Protein AF-A0A535UUY2-F1 (afdb_monomer_lite)

Foldseek 3Di:
DDPPDDPPPPLDQPLVVLLVVLVVLLVQLVCCVVVVPDPPVLVVSLVVLLVSCCVRANPDPLSVQLVVLCVDDPPRSSVSNSVSSVVLSVCSVVVVRDRPRPPPDDD

pLDDT: mean 76.43, std 15.87, range [36.0, 91.12]

Radius of gyration: 16.01 Å; chains: 1; bounding box: 28×30×54 Å

Structure (mmCIF, N/CA/C/O backbone):
data_AF-A0A535UUY2-F1
#
_entry.id   AF-A0A535UUY2-F1
#
loop_
_atom_site.group_PDB
_atom_site.id
_atom_site.type_symbol
_atom_site.label_atom_id
_atom_site.label_alt_id
_atom_site.label_comp_id
_atom_site.label_asym_id
_atom_site.label_entity_id
_atom_site.label_seq_id
_atom_site.pdbx_PDB_ins_code
_atom_site.Cartn_x
_atom_site.Cartn_y
_atom_site.Cartn_z
_atom_site.occupancy
_atom_site.B_iso_or_equiv
_atom_site.auth_seq_id
_atom_site.auth_comp_id
_atom_site.auth_asym_id
_atom_site.auth_atom_id
_atom_site.pdbx_PDB_model_num
ATOM 1 N N . MET A 1 1 ? 7.376 11.596 -42.469 1.00 38.91 1 MET A N 1
ATOM 2 C CA . MET A 1 1 ? 7.113 12.520 -41.347 1.00 38.91 1 MET A CA 1
ATOM 3 C C . MET A 1 1 ? 7.079 11.702 -40.072 1.00 38.91 1 MET A C 1
ATOM 5 O O . MET A 1 1 ? 6.140 10.946 -39.858 1.00 38.91 1 MET A O 1
ATOM 9 N N . SER A 1 2 ? 8.166 11.779 -39.309 1.00 45.34 2 SER A N 1
ATOM 10 C CA . SER A 1 2 ? 8.379 11.057 -38.059 1.00 45.34 2 SER A CA 1
ATOM 11 C C . SER A 1 2 ? 7.435 11.573 -36.976 1.00 45.34 2 SER A C 1
ATOM 13 O O . SER A 1 2 ? 7.444 12.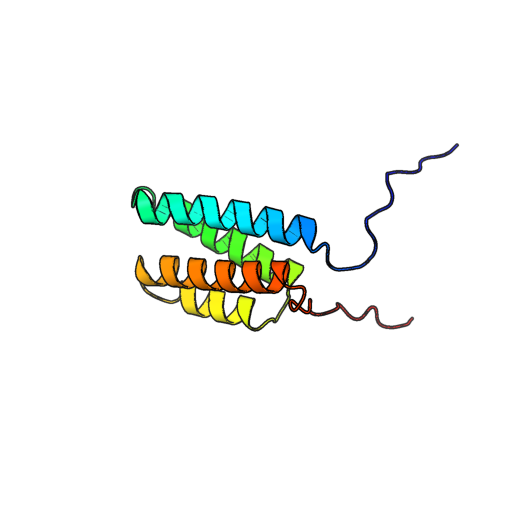759 -36.655 1.00 45.34 2 SER A O 1
ATOM 15 N N . ARG A 1 3 ? 6.631 10.679 -36.401 1.00 42.34 3 ARG A N 1
ATOM 16 C CA . ARG A 1 3 ? 5.975 10.895 -35.108 1.00 42.34 3 ARG A CA 1
ATOM 17 C C . ARG A 1 3 ? 6.392 9.760 -34.182 1.00 42.34 3 ARG A C 1
ATOM 19 O O . ARG A 1 3 ? 5.592 8.915 -33.800 1.00 42.34 3 ARG A O 1
ATOM 26 N N . GLU A 1 4 ? 7.685 9.732 -33.881 1.00 47.69 4 GLU A N 1
ATOM 27 C CA . GLU A 1 4 ? 8.229 9.005 -32.739 1.00 47.69 4 GLU A CA 1
ATOM 28 C C . GLU A 1 4 ? 7.746 9.733 -31.479 1.00 47.69 4 GLU A C 1
ATOM 30 O O . GLU A 1 4 ? 8.307 10.738 -31.053 1.00 47.69 4 GLU A O 1
ATOM 35 N N . GLY A 1 5 ? 6.624 9.275 -30.917 1.00 49.31 5 GLY A N 1
ATOM 36 C CA . GLY A 1 5 ? 6.389 9.472 -29.489 1.00 49.31 5 GLY A CA 1
ATOM 37 C C . GLY A 1 5 ? 7.477 8.721 -28.711 1.00 49.31 5 GLY A C 1
ATOM 38 O O . GLY A 1 5 ? 7.983 7.723 -29.233 1.00 49.31 5 GLY A O 1
ATOM 39 N N . PRO A 1 6 ? 7.856 9.174 -27.500 1.00 51.16 6 PRO A N 1
ATOM 40 C CA . PRO A 1 6 ? 8.916 8.535 -26.722 1.00 51.16 6 PRO A CA 1
ATOM 41 C C . PRO A 1 6 ? 8.637 7.031 -26.613 1.00 51.16 6 PRO A C 1
ATOM 43 O O . PRO A 1 6 ? 7.461 6.651 -26.525 1.00 51.16 6 PRO A O 1
ATOM 46 N N . PRO A 1 7 ? 9.674 6.174 -26.666 1.00 49.56 7 PRO A N 1
ATOM 47 C CA . PRO A 1 7 ? 9.485 4.734 -26.677 1.00 49.56 7 PRO A CA 1
ATOM 48 C C . PRO A 1 7 ? 8.622 4.383 -25.471 1.00 49.56 7 PRO A C 1
ATOM 50 O O . PRO A 1 7 ? 9.009 4.643 -24.332 1.00 49.56 7 PRO A O 1
ATOM 53 N N . ARG A 1 8 ? 7.414 3.854 -25.723 1.00 52.12 8 ARG A N 1
ATOM 54 C CA . ARG A 1 8 ? 6.621 3.200 -24.680 1.00 52.12 8 ARG A CA 1
ATOM 55 C C . ARG A 1 8 ? 7.597 2.265 -23.981 1.00 52.12 8 ARG A C 1
ATOM 57 O O . ARG A 1 8 ? 8.151 1.391 -24.652 1.00 52.12 8 ARG A O 1
ATOM 64 N N . ALA A 1 9 ? 7.853 2.530 -22.697 1.00 47.03 9 ALA A N 1
ATOM 65 C CA . ALA A 1 9 ? 8.741 1.731 -21.868 1.00 47.03 9 ALA A CA 1
ATOM 66 C C . ALA A 1 9 ? 8.474 0.243 -22.157 1.00 47.03 9 ALA A C 1
ATOM 68 O O . ALA A 1 9 ? 7.315 -0.117 -22.413 1.00 47.03 9 ALA A O 1
ATOM 69 N N . PRO A 1 10 ? 9.525 -0.594 -22.233 1.00 47.44 10 PRO A N 1
ATOM 70 C CA . PRO A 1 10 ? 9.394 -1.985 -22.653 1.00 47.44 10 PRO A CA 1
ATOM 71 C C . PRO A 1 10 ? 8.235 -2.658 -21.909 1.00 47.44 10 PRO A C 1
ATOM 73 O O . PRO A 1 10 ? 7.971 -2.312 -20.764 1.00 47.44 10 PRO A O 1
ATOM 76 N N . LYS A 1 11 ? 7.542 -3.599 -22.573 1.00 50.34 11 LYS A N 1
ATOM 77 C CA . LYS A 1 11 ? 6.476 -4.474 -22.031 1.00 50.34 11 LYS A CA 1
ATOM 78 C C . LYS A 1 11 ? 6.988 -5.314 -20.840 1.00 50.34 11 LYS A C 1
ATOM 80 O O . LYS A 1 11 ? 7.073 -6.536 -20.916 1.00 50.34 11 LYS A O 1
ATOM 85 N N . GLY A 1 12 ? 7.380 -4.657 -19.766 1.00 58.50 12 GLY A N 1
ATOM 86 C CA . GLY A 1 12 ? 8.045 -5.178 -18.591 1.00 58.50 12 GLY A CA 1
ATOM 87 C C . GLY A 1 12 ? 7.662 -4.308 -17.403 1.00 58.50 12 GLY A C 1
ATOM 88 O O . GLY A 1 12 ? 7.265 -3.156 -17.554 1.00 58.50 12 GLY A O 1
ATOM 89 N N . PHE A 1 13 ? 7.711 -4.900 -16.222 1.00 68.81 13 PHE A N 1
ATOM 90 C CA . PHE A 1 13 ? 7.381 -4.228 -14.976 1.00 68.81 13 PHE A CA 1
ATOM 91 C C . PHE A 1 13 ? 8.346 -3.071 -14.719 1.00 68.81 13 PHE A C 1
ATOM 93 O O . PHE A 1 13 ? 9.551 -3.289 -14.556 1.00 68.81 13 PHE A O 1
ATOM 100 N N . ASP A 1 14 ? 7.813 -1.848 -14.697 1.00 77.25 14 ASP A N 1
ATOM 101 C CA . ASP A 1 14 ? 8.588 -0.644 -14.418 1.00 77.25 14 ASP A CA 1
ATOM 102 C C . ASP A 1 14 ? 8.834 -0.530 -12.915 1.00 77.25 14 ASP A C 1
ATOM 104 O O . ASP A 1 14 ? 8.172 0.194 -12.175 1.00 77.25 14 ASP A O 1
ATOM 108 N N . ARG A 1 15 ? 9.815 -1.301 -12.457 1.00 78.75 15 ARG A N 1
ATOM 109 C CA . ARG A 1 15 ? 10.199 -1.404 -11.052 1.00 78.75 15 ARG A CA 1
ATOM 110 C C . ARG A 1 15 ? 10.462 -0.036 -10.415 1.00 78.75 15 ARG A C 1
ATOM 112 O O . ARG A 1 15 ? 10.071 0.181 -9.275 1.00 78.75 15 ARG A O 1
ATOM 119 N N . HIS A 1 16 ? 11.097 0.887 -11.137 1.00 80.81 16 HIS A N 1
ATOM 120 C CA . HIS A 1 16 ? 11.410 2.222 -10.623 1.00 80.81 16 HIS A CA 1
ATOM 121 C C . HIS A 1 16 ? 10.155 3.084 -10.434 1.00 80.81 16 HIS A C 1
ATOM 123 O O . HIS A 1 16 ? 9.991 3.685 -9.372 1.00 80.81 16 HIS A O 1
ATOM 129 N N . GLY A 1 17 ? 9.242 3.113 -11.408 1.00 84.50 17 GLY A N 1
ATOM 130 C CA . GLY A 1 17 ? 7.964 3.810 -11.277 1.00 84.50 17 GLY A CA 1
ATOM 131 C C . GLY A 1 17 ? 7.050 3.164 -10.242 1.00 84.50 17 GLY A C 1
ATOM 132 O O . GLY A 1 17 ? 6.372 3.877 -9.503 1.00 84.50 17 GLY A O 1
ATOM 133 N N . PHE A 1 18 ? 7.076 1.836 -10.117 1.00 83.75 18 PHE A N 1
ATOM 134 C CA . PHE A 1 18 ? 6.348 1.127 -9.070 1.00 83.75 18 PHE A CA 1
ATOM 135 C C . PHE A 1 18 ? 6.845 1.502 -7.670 1.00 83.75 18 PHE A C 1
ATOM 137 O O . PHE A 1 18 ? 6.044 1.876 -6.816 1.00 83.75 18 PHE A O 1
ATOM 144 N N . VAL A 1 19 ? 8.163 1.475 -7.450 1.00 85.81 19 VAL A N 1
ATOM 145 C CA . VAL A 1 19 ? 8.802 1.886 -6.188 1.00 85.81 19 VAL A CA 1
ATOM 146 C C . VAL A 1 19 ? 8.456 3.338 -5.847 1.00 85.81 19 VAL A C 1
ATOM 148 O O . VAL A 1 19 ? 8.045 3.606 -4.721 1.00 85.81 19 VAL A O 1
ATOM 151 N N . ALA A 1 20 ? 8.525 4.259 -6.813 1.00 89.19 20 ALA A N 1
ATOM 152 C CA . ALA A 1 20 ? 8.166 5.664 -6.597 1.00 89.19 20 ALA A CA 1
ATOM 153 C C . ALA A 1 20 ? 6.680 5.851 -6.229 1.00 89.19 20 ALA A C 1
ATOM 155 O O . ALA A 1 20 ? 6.346 6.620 -5.327 1.00 89.19 20 ALA A O 1
ATOM 156 N N . ARG A 1 21 ? 5.769 5.118 -6.885 1.00 87.69 21 ARG A N 1
ATOM 157 C CA . ARG A 1 21 ? 4.332 5.141 -6.558 1.00 87.69 21 ARG A CA 1
ATOM 158 C C . ARG A 1 21 ? 4.047 4.528 -5.188 1.00 87.69 21 ARG A C 1
ATOM 160 O O . ARG A 1 21 ? 3.220 5.064 -4.452 1.00 87.69 21 ARG A O 1
ATOM 167 N N . LEU A 1 22 ? 4.728 3.438 -4.831 1.00 88.94 22 LEU A N 1
ATOM 168 C CA . LEU A 1 22 ? 4.647 2.854 -3.492 1.00 88.94 22 LEU A CA 1
ATOM 169 C C . LEU A 1 22 ? 5.137 3.841 -2.434 1.00 88.94 22 LEU A C 1
ATOM 171 O O . LEU A 1 22 ? 4.456 4.025 -1.432 1.00 88.94 22 LEU A O 1
ATOM 175 N N . GLU A 1 23 ? 6.262 4.515 -2.664 1.00 89.25 23 GLU A N 1
ATOM 176 C CA . GLU A 1 23 ? 6.799 5.524 -1.749 1.00 89.25 23 GLU A CA 1
ATOM 177 C C . GLU A 1 23 ? 5.825 6.694 -1.542 1.00 89.25 23 GLU A C 1
ATOM 179 O O . GLU A 1 23 ? 5.590 7.110 -0.403 1.00 89.25 23 GLU A O 1
ATOM 184 N N . GLU A 1 24 ? 5.183 7.185 -2.608 1.00 90.50 24 GLU A N 1
ATOM 185 C CA . GLU A 1 24 ? 4.127 8.199 -2.497 1.00 90.50 24 GLU A CA 1
ATOM 186 C C . GLU A 1 24 ? 2.955 7.695 -1.638 1.00 90.50 24 GLU A C 1
ATOM 188 O O . GLU A 1 24 ? 2.498 8.390 -0.722 1.00 90.50 24 GLU A O 1
ATOM 193 N N . MET A 1 25 ? 2.479 6.473 -1.902 1.00 88.94 25 MET A N 1
ATOM 194 C CA . MET A 1 25 ? 1.380 5.871 -1.145 1.00 88.94 25 MET A CA 1
ATOM 195 C C . MET A 1 25 ? 1.758 5.676 0.323 1.00 88.94 25 MET A C 1
ATOM 197 O O . MET A 1 25 ? 0.962 6.000 1.203 1.00 88.94 25 MET A O 1
ATOM 201 N N . MET A 1 26 ? 2.971 5.218 0.616 1.00 88.69 26 MET A N 1
ATOM 202 C CA . MET A 1 26 ? 3.462 5.059 1.982 1.00 88.69 26 MET A CA 1
ATOM 203 C C . MET A 1 26 ? 3.533 6.401 2.713 1.00 88.69 26 MET A C 1
ATOM 205 O O . MET A 1 26 ? 3.029 6.506 3.829 1.00 88.69 26 MET A O 1
ATOM 209 N N . ASN A 1 27 ? 4.063 7.453 2.085 1.00 88.19 27 ASN A N 1
ATOM 210 C CA . ASN A 1 27 ? 4.098 8.787 2.691 1.00 88.19 27 ASN A CA 1
ATOM 211 C C . ASN A 1 27 ? 2.689 9.317 3.007 1.00 88.19 27 ASN A C 1
ATOM 213 O O . ASN A 1 27 ? 2.461 9.867 4.088 1.00 88.19 27 ASN A O 1
ATOM 217 N N . ARG A 1 28 ? 1.714 9.097 2.113 1.00 86.12 28 ARG A N 1
ATOM 218 C CA . ARG A 1 28 ? 0.307 9.449 2.370 1.00 86.12 28 ARG A CA 1
ATOM 219 C C . ARG A 1 28 ? -0.288 8.653 3.530 1.00 86.12 28 ARG A C 1
ATOM 221 O O . ARG A 1 28 ? -0.906 9.253 4.408 1.00 86.12 28 ARG A O 1
ATOM 228 N N . ALA 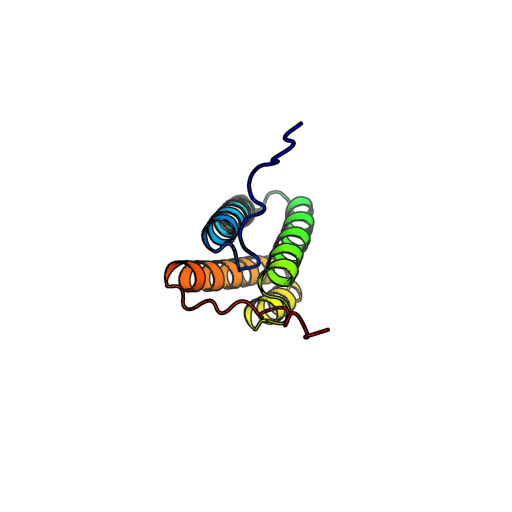A 1 29 ? -0.090 7.335 3.573 1.00 84.94 29 ALA A N 1
ATOM 229 C CA . ALA A 1 29 ? -0.578 6.513 4.681 1.00 84.94 29 ALA A CA 1
ATOM 230 C C . ALA A 1 29 ? 0.053 6.891 6.012 1.00 84.94 29 ALA A C 1
ATOM 232 O O . ALA A 1 29 ? -0.664 7.036 6.999 1.00 84.94 29 ALA A O 1
ATOM 233 N N . ARG A 1 30 ? 1.364 7.127 6.031 1.00 85.94 30 ARG A N 1
ATOM 234 C CA . ARG A 1 30 ? 2.080 7.576 7.220 1.00 85.94 30 ARG A CA 1
ATOM 235 C C . ARG A 1 30 ? 1.467 8.861 7.777 1.00 85.94 30 ARG A C 1
ATOM 237 O O . ARG A 1 30 ? 1.129 8.903 8.955 1.00 85.94 30 ARG A O 1
ATOM 244 N N . LEU A 1 31 ? 1.216 9.857 6.925 1.00 83.69 31 LEU A N 1
ATOM 245 C CA . LEU A 1 31 ? 0.552 11.099 7.332 1.00 83.69 31 LEU A CA 1
ATOM 246 C C . LEU A 1 31 ? -0.849 10.858 7.914 1.00 83.69 31 LEU A C 1
ATOM 248 O O . LEU A 1 31 ? -1.227 11.523 8.879 1.00 83.69 31 LEU A O 1
ATOM 252 N N . MET A 1 32 ? -1.621 9.918 7.363 1.00 82.19 32 MET A N 1
ATOM 253 C CA . MET A 1 32 ? -2.950 9.574 7.883 1.00 82.19 32 MET A CA 1
ATOM 254 C C . MET A 1 32 ? -2.881 8.845 9.232 1.00 82.19 32 MET A C 1
ATOM 256 O O . MET A 1 32 ? -3.658 9.178 10.129 1.00 82.19 32 MET A O 1
ATOM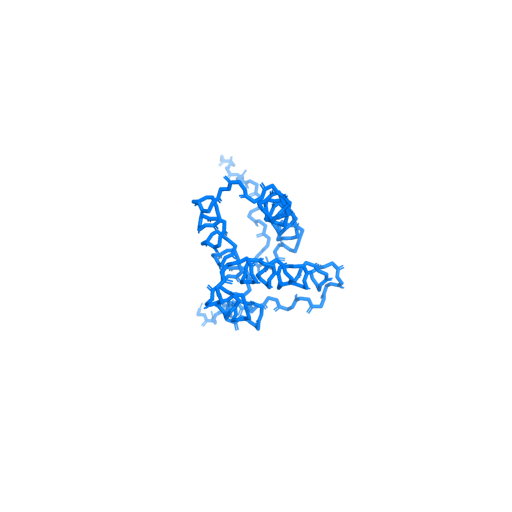 260 N N . ILE A 1 33 ? -1.944 7.904 9.395 1.00 82.00 33 ILE A N 1
ATOM 261 C CA . ILE A 1 33 ? -1.699 7.173 10.649 1.00 82.00 33 ILE A CA 1
ATOM 262 C C . ILE A 1 33 ? -1.220 8.141 11.739 1.00 82.00 33 ILE A C 1
ATOM 264 O O . ILE A 1 33 ? -1.781 8.161 12.834 1.00 82.00 33 ILE A O 1
ATOM 268 N N . GLU A 1 34 ? -0.222 8.977 11.433 1.00 81.12 34 GLU A N 1
ATOM 269 C CA . GLU A 1 34 ? 0.378 9.928 12.377 1.00 81.12 34 GLU A CA 1
ATOM 270 C C . GLU A 1 34 ? -0.599 11.044 12.760 1.00 81.12 34 GLU A C 1
ATOM 272 O O . GLU A 1 34 ? -0.714 11.388 13.936 1.00 81.12 34 GLU A O 1
ATOM 277 N N . LYS A 1 35 ? -1.334 11.618 11.796 1.00 75.06 35 LYS A N 1
ATOM 278 C CA . LYS A 1 35 ? -2.241 12.737 12.088 1.00 75.06 35 LYS A CA 1
ATOM 279 C C . LYS A 1 35 ? -3.632 12.312 12.545 1.00 75.06 35 LYS A C 1
ATOM 281 O O . LYS A 1 35 ? -4.350 13.184 13.023 1.00 75.06 35 LYS A O 1
ATOM 286 N N . ARG A 1 36 ? -4.037 11.040 12.395 1.00 64.56 36 ARG A N 1
ATOM 287 C CA . ARG A 1 36 ? -5.390 10.509 12.703 1.00 64.56 36 ARG A CA 1
ATOM 288 C C . ARG A 1 36 ? -6.548 11.393 12.208 1.00 64.56 36 ARG A C 1
ATOM 290 O O . ARG A 1 36 ? -7.619 11.411 12.809 1.00 64.56 36 ARG A O 1
ATOM 297 N N . LYS A 1 37 ? -6.323 12.200 11.168 1.00 56.28 37 LYS A N 1
ATOM 298 C CA . LYS A 1 37 ? -7.143 13.397 10.923 1.00 56.28 37 LYS A CA 1
ATOM 299 C C . LYS A 1 37 ? -8.167 13.259 9.809 1.00 56.28 37 LYS A C 1
ATOM 301 O O . LYS A 1 37 ? -9.004 14.144 9.708 1.00 56.28 37 LYS A O 1
ATOM 306 N N . ASP A 1 38 ? -8.147 12.186 9.014 1.00 65.44 38 ASP A N 1
ATOM 307 C CA . ASP A 1 38 ? -9.083 12.092 7.891 1.00 65.44 38 ASP A CA 1
ATOM 308 C C . ASP A 1 38 ? -9.409 10.647 7.463 1.00 65.44 38 ASP A C 1
ATOM 310 O O . ASP A 1 38 ? -8.745 10.042 6.621 1.00 65.44 38 ASP A O 1
ATOM 314 N N . LEU A 1 39 ? -10.473 10.086 8.052 1.00 65.06 39 LEU A N 1
ATOM 315 C CA . LEU A 1 39 ? -11.009 8.762 7.695 1.00 65.06 39 LEU A CA 1
ATOM 316 C C . LEU A 1 39 ? -11.560 8.706 6.257 1.00 65.06 39 LEU A C 1
ATOM 318 O O . LEU A 1 39 ? -11.669 7.620 5.687 1.00 65.06 39 LEU A O 1
ATOM 322 N N . ALA 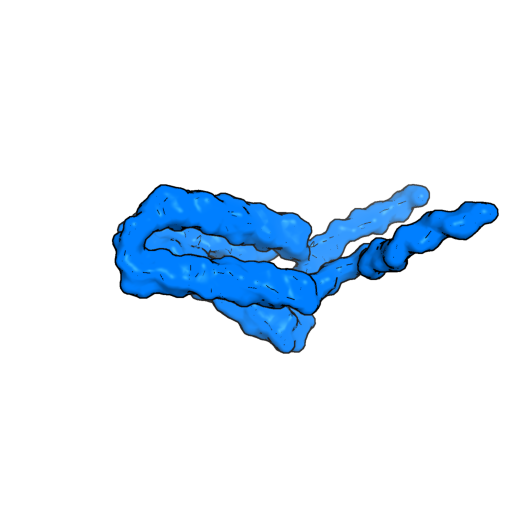A 1 40 ? -11.907 9.853 5.666 1.00 71.31 40 ALA A N 1
ATOM 323 C CA . ALA A 1 40 ? -12.380 9.936 4.286 1.00 71.31 40 ALA A CA 1
ATOM 324 C C . ALA A 1 40 ? -11.223 9.804 3.278 1.00 71.31 40 ALA A C 1
ATOM 326 O O . ALA A 1 40 ? -11.351 9.124 2.258 1.00 71.31 40 ALA A O 1
ATOM 327 N N . SER A 1 41 ? -10.070 10.400 3.584 1.00 77.44 41 SER A N 1
ATOM 328 C CA . SER A 1 41 ? -8.837 10.260 2.803 1.00 77.44 41 SER A CA 1
ATOM 329 C C . SER A 1 41 ? -8.257 8.853 2.904 1.00 77.44 41 SER A C 1
ATOM 331 O O . SER A 1 41 ? -7.727 8.357 1.910 1.00 77.44 41 SER A O 1
ATOM 333 N N . ALA A 1 42 ? -8.444 8.180 4.048 1.00 80.00 42 ALA A N 1
ATOM 334 C CA . ALA A 1 42 ? -8.095 6.771 4.217 1.00 80.00 42 ALA A CA 1
ATOM 335 C C . ALA A 1 42 ? -8.775 5.893 3.160 1.00 80.00 42 ALA A C 1
ATOM 337 O O . ALA A 1 42 ? -8.079 5.219 2.411 1.00 80.00 42 ALA A O 1
ATOM 338 N N . SER A 1 43 ? -10.100 5.986 2.995 1.00 82.38 43 SER A N 1
ATOM 339 C CA . SER A 1 43 ? -10.816 5.196 1.977 1.00 82.38 43 SER A CA 1
ATOM 340 C C . SER A 1 43 ? -10.311 5.436 0.550 1.00 82.38 43 SER A C 1
ATOM 342 O O . SER A 1 43 ? -10.211 4.502 -0.242 1.00 82.38 43 SER A O 1
ATOM 344 N N . LYS A 1 44 ? -9.979 6.687 0.199 1.00 86.50 44 LYS A N 1
ATOM 345 C CA . LYS A 1 44 ? -9.425 7.006 -1.130 1.00 86.50 44 LYS A CA 1
ATOM 346 C C . LYS A 1 44 ? -8.056 6.370 -1.333 1.00 86.50 44 LYS A C 1
ATOM 348 O O . LYS A 1 44 ? -7.786 5.827 -2.401 1.00 86.50 44 LYS A O 1
ATOM 353 N N . TRP A 1 45 ? -7.206 6.450 -0.319 1.00 88.88 45 TRP A N 1
ATOM 354 C CA . TRP A 1 45 ? -5.882 5.851 -0.349 1.00 88.88 45 TRP A CA 1
ATOM 355 C C . TRP A 1 45 ? -5.946 4.326 -0.449 1.00 88.88 45 TRP A C 1
ATOM 357 O O . TRP A 1 45 ? -5.241 3.755 -1.272 1.00 88.88 45 TRP A O 1
ATOM 367 N N . GLU A 1 46 ? -6.825 3.677 0.320 1.00 87.94 46 GLU A N 1
ATOM 368 C CA . GLU A 1 46 ? -7.021 2.222 0.290 1.00 87.94 46 GLU A CA 1
ATOM 369 C C . GLU A 1 46 ? -7.383 1.754 -1.128 1.00 87.94 46 GLU A C 1
ATOM 371 O O . GLU A 1 46 ? -6.743 0.851 -1.667 1.00 87.94 46 GLU A O 1
ATOM 376 N N . ALA A 1 47 ? -8.330 2.436 -1.783 1.00 87.88 47 ALA A N 1
ATOM 377 C CA . ALA A 1 47 ? -8.718 2.133 -3.158 1.00 87.88 47 ALA A CA 1
ATOM 378 C C . ALA A 1 47 ? -7.574 2.362 -4.166 1.00 87.88 47 ALA A C 1
ATOM 380 O O . ALA A 1 47 ? -7.366 1.542 -5.062 1.00 87.88 47 ALA A O 1
ATOM 381 N N . GLN A 1 48 ? -6.812 3.454 -4.025 1.00 89.19 48 GLN A N 1
ATOM 382 C CA . GLN A 1 48 ? -5.673 3.752 -4.902 1.00 89.19 48 GLN A CA 1
ATOM 383 C C . GLN A 1 48 ? -4.531 2.744 -4.737 1.00 89.19 48 GLN A C 1
ATOM 385 O O . GLN A 1 48 ? -3.970 2.284 -5.730 1.00 89.19 48 GLN A O 1
ATOM 390 N N . ALA A 1 49 ? -4.205 2.376 -3.500 1.00 88.12 49 ALA A N 1
ATOM 391 C CA . ALA A 1 49 ? -3.160 1.412 -3.192 1.00 88.12 49 ALA A CA 1
ATOM 392 C C . ALA A 1 49 ? -3.545 -0.008 -3.636 1.00 88.12 49 ALA A C 1
ATOM 394 O O . ALA A 1 49 ? -2.724 -0.702 -4.235 1.00 88.12 49 ALA A O 1
ATOM 395 N N . GLN A 1 50 ? -4.802 -0.422 -3.435 1.00 88.00 50 GLN A N 1
ATOM 396 C CA . GLN A 1 50 ? -5.298 -1.705 -3.942 1.00 88.00 50 GLN A CA 1
ATOM 397 C C . GLN A 1 50 ? -5.255 -1.750 -5.475 1.00 88.00 50 GLN A C 1
ATOM 399 O O . GLN A 1 50 ? -4.808 -2.745 -6.046 1.00 88.00 50 GLN A O 1
ATOM 404 N N . ALA A 1 51 ? -5.676 -0.674 -6.149 1.00 87.88 51 ALA A N 1
ATOM 405 C CA . ALA A 1 51 ? -5.608 -0.580 -7.605 1.00 87.88 51 ALA A CA 1
ATOM 406 C C . ALA A 1 51 ? -4.161 -0.652 -8.113 1.00 87.88 51 ALA A C 1
ATOM 408 O O . ALA A 1 51 ? -3.897 -1.394 -9.053 1.00 87.88 51 ALA A O 1
ATOM 409 N N . LEU A 1 52 ? -3.225 0.048 -7.460 1.00 87.00 52 LEU A N 1
ATOM 410 C CA . LEU A 1 52 ? -1.799 0.005 -7.792 1.00 87.00 52 LEU A CA 1
ATOM 411 C C . LEU A 1 52 ? -1.240 -1.421 -7.687 1.00 87.00 52 LEU A C 1
ATOM 413 O O . LEU A 1 52 ? -0.626 -1.911 -8.630 1.00 87.00 52 LEU A O 1
ATOM 417 N N . LEU A 1 53 ? -1.481 -2.106 -6.564 1.00 85.62 53 LEU A N 1
ATOM 418 C CA . LEU A 1 53 ? -1.022 -3.484 -6.368 1.00 85.62 53 LEU A CA 1
ATOM 419 C C . LEU A 1 53 ? -1.640 -4.437 -7.396 1.00 85.62 53 LEU A C 1
ATOM 421 O O . LEU A 1 53 ? -0.951 -5.305 -7.925 1.00 85.62 53 LEU A O 1
ATOM 425 N N . ARG A 1 54 ? -2.922 -4.265 -7.720 1.00 84.94 54 ARG A N 1
ATOM 426 C CA . ARG A 1 54 ? -3.616 -5.108 -8.697 1.00 84.94 54 ARG A CA 1
ATOM 427 C C . ARG A 1 54 ? -3.165 -4.852 -10.136 1.00 84.94 54 ARG A C 1
ATOM 429 O O . ARG A 1 54 ? -3.098 -5.804 -10.907 1.00 84.94 54 ARG A O 1
ATOM 436 N N . ASP A 1 55 ? -2.874 -3.610 -10.511 1.00 84.00 55 ASP A N 1
ATOM 437 C CA . ASP A 1 55 ? -2.432 -3.275 -11.870 1.00 84.00 55 ASP A CA 1
ATOM 438 C C . ASP A 1 55 ? -0.995 -3.747 -12.128 1.00 84.00 55 ASP A C 1
ATOM 440 O O . ASP A 1 55 ? -0.704 -4.335 -13.171 1.00 84.00 55 ASP A O 1
ATOM 444 N N . GLU A 1 56 ? -0.125 -3.576 -11.132 1.00 80.69 56 GLU A N 1
ATOM 445 C CA . GLU A 1 56 ? 1.313 -3.826 -11.251 1.00 80.69 56 GLU A CA 1
ATOM 446 C C . GLU A 1 56 ? 1.691 -5.269 -10.885 1.00 80.69 56 GLU A C 1
ATOM 448 O O . GLU A 1 56 ? 2.515 -5.894 -11.555 1.00 80.69 56 GLU A O 1
ATOM 453 N N . LEU A 1 57 ? 1.071 -5.830 -9.838 1.00 79.75 57 LEU A N 1
ATOM 454 C CA . LEU A 1 57 ? 1.361 -7.182 -9.346 1.00 79.75 57 LEU A CA 1
ATOM 455 C C . LEU A 1 57 ? 0.281 -8.206 -9.705 1.00 79.75 57 LEU A C 1
ATOM 457 O O . LEU A 1 57 ? 0.547 -9.405 -9.640 1.00 79.75 57 LEU A O 1
ATOM 461 N N . GLY A 1 58 ? -0.925 -7.785 -10.092 1.00 81.50 58 GLY A N 1
ATOM 462 C CA . GLY A 1 58 ? -2.023 -8.707 -10.387 1.00 81.50 58 GLY A CA 1
ATOM 463 C C . GLY A 1 58 ? -2.506 -9.460 -9.143 1.00 81.50 58 GLY A C 1
ATOM 464 O O . GLY A 1 58 ? -2.690 -8.873 -8.075 1.00 81.50 58 GLY A O 1
ATOM 465 N N . ASP A 1 59 ? -2.694 -10.777 -9.277 1.00 80.19 59 ASP A N 1
ATOM 466 C CA . ASP A 1 59 ? -3.120 -11.696 -8.203 1.00 80.19 59 ASP A CA 1
ATOM 467 C C . ASP A 1 59 ? -1.953 -12.107 -7.275 1.00 80.19 59 ASP A C 1
ATOM 469 O O . ASP A 1 59 ? -1.800 -13.267 -6.895 1.00 80.19 59 ASP A O 1
ATOM 473 N N . HIS A 1 60 ? -1.071 -11.165 -6.938 1.00 83.88 60 HIS A N 1
ATOM 474 C CA . HIS A 1 60 ? 0.079 -11.438 -6.079 1.00 83.88 60 HIS A CA 1
ATOM 475 C C . HIS A 1 60 ? -0.329 -11.590 -4.606 1.00 83.88 60 HIS A C 1
ATOM 477 O O . HIS A 1 60 ? -1.347 -11.059 -4.152 1.00 83.88 60 HIS A O 1
ATOM 483 N N . ALA A 1 61 ? 0.522 -12.252 -3.815 1.00 87.00 61 ALA A N 1
ATOM 484 C CA . ALA A 1 61 ? 0.328 -12.393 -2.370 1.00 87.00 61 ALA A CA 1
ATOM 485 C C . ALA A 1 61 ? 0.189 -11.033 -1.662 1.00 87.00 61 ALA A C 1
ATOM 487 O O . ALA A 1 61 ? -0.553 -10.921 -0.689 1.00 87.00 61 ALA A O 1
ATOM 488 N N . TYR A 1 62 ? 0.861 -9.997 -2.172 1.00 85.44 62 TYR A N 1
ATOM 489 C CA . TYR A 1 62 ? 0.768 -8.630 -1.652 1.00 85.44 62 TYR A CA 1
ATOM 490 C C . TYR A 1 62 ? -0.616 -8.022 -1.869 1.00 85.44 62 TYR A C 1
ATOM 492 O O . TYR A 1 62 ? -1.184 -7.495 -0.920 1.00 85.44 62 TYR A O 1
ATOM 500 N N . THR A 1 63 ? -1.206 -8.181 -3.055 1.00 87.81 63 THR A N 1
ATOM 501 C CA . THR A 1 63 ? -2.573 -7.726 -3.345 1.00 87.81 63 THR A CA 1
ATOM 502 C C . THR A 1 63 ? -3.582 -8.384 -2.401 1.00 87.81 63 THR A C 1
ATOM 504 O O . THR A 1 63 ? -4.344 -7.685 -1.739 1.00 87.81 63 THR A O 1
ATOM 507 N N . LYS A 1 64 ? -3.513 -9.713 -2.230 1.00 87.94 64 LYS A N 1
ATOM 508 C CA . LYS A 1 64 ? -4.421 -10.449 -1.329 1.00 87.94 64 LYS A CA 1
ATOM 509 C C . LYS A 1 64 ? -4.240 -10.066 0.137 1.00 87.94 64 LYS A C 1
ATOM 511 O O . LYS A 1 64 ? -5.215 -9.876 0.856 1.00 87.94 64 LYS A O 1
ATOM 516 N N . ARG A 1 65 ? -2.991 -9.932 0.599 1.00 89.44 65 ARG A N 1
ATOM 517 C CA . ARG A 1 65 ? -2.694 -9.482 1.969 1.00 89.44 65 ARG A CA 1
ATOM 518 C C . ARG A 1 65 ? -3.186 -8.059 2.212 1.00 89.44 65 ARG A C 1
ATOM 520 O O . ARG A 1 65 ? -3.651 -7.776 3.310 1.00 89.44 65 ARG A O 1
ATOM 527 N N . PHE A 1 66 ? -3.111 -7.193 1.202 1.00 89.94 66 PHE A N 1
ATOM 528 C CA . PHE A 1 66 ? -3.636 -5.835 1.283 1.00 89.94 66 PHE A CA 1
ATOM 529 C C . PHE A 1 66 ? -5.157 -5.850 1.451 1.00 89.94 66 PHE A C 1
ATOM 531 O O . PHE A 1 66 ? -5.665 -5.224 2.370 1.00 89.94 66 PHE A O 1
ATOM 538 N N . GLU A 1 67 ? -5.883 -6.636 0.652 1.00 88.44 67 GLU A N 1
ATOM 539 C CA . GLU A 1 67 ? -7.342 -6.789 0.777 1.00 88.44 67 GLU A CA 1
ATOM 540 C C . GLU A 1 67 ? -7.761 -7.319 2.157 1.00 88.44 67 GLU A C 1
ATOM 542 O O . GLU A 1 67 ? -8.691 -6.796 2.770 1.00 88.44 67 GLU A O 1
ATOM 547 N N . VAL A 1 68 ? -7.032 -8.303 2.693 1.00 90.00 68 VAL A N 1
ATOM 548 C CA . VAL A 1 68 ? -7.257 -8.803 4.060 1.00 90.00 68 VAL A CA 1
ATOM 549 C C . VAL A 1 68 ? -6.991 -7.712 5.099 1.00 90.00 68 VAL A C 1
ATOM 551 O O . VAL A 1 68 ? -7.750 -7.582 6.058 1.00 90.00 68 VAL A O 1
ATOM 554 N N . ALA A 1 69 ? -5.948 -6.900 4.909 1.00 88.75 69 ALA A N 1
ATOM 555 C CA . ALA A 1 69 ? -5.659 -5.778 5.792 1.00 88.75 69 ALA A CA 1
ATOM 556 C C . ALA A 1 69 ? -6.780 -4.726 5.775 1.00 88.75 69 ALA A C 1
ATOM 558 O O . ALA A 1 69 ? -7.174 -4.258 6.839 1.00 88.75 69 ALA A O 1
ATOM 559 N N . LEU A 1 70 ? -7.356 -4.425 4.607 1.00 84.94 70 LEU A N 1
ATOM 560 C CA . LEU A 1 70 ? -8.502 -3.516 4.483 1.00 84.94 70 LEU A CA 1
ATOM 561 C C . LEU A 1 70 ? -9.776 -4.041 5.159 1.00 84.94 70 LEU A C 1
ATOM 563 O O . LEU A 1 70 ? -10.636 -3.253 5.542 1.00 84.94 70 LEU A O 1
ATOM 567 N N . SER A 1 71 ? -9.907 -5.360 5.318 1.00 86.00 71 SER A N 1
ATOM 568 C CA . SER A 1 71 ? -11.046 -5.968 6.012 1.00 86.00 71 SER A CA 1
ATOM 569 C C . SER A 1 71 ? -10.981 -5.818 7.537 1.00 86.00 71 SER A C 1
ATOM 571 O O . SER A 1 71 ? -11.963 -6.126 8.215 1.00 86.00 71 SER A O 1
ATOM 573 N N . GLN A 1 72 ? -9.845 -5.391 8.093 1.00 85.44 72 GLN A N 1
ATOM 574 C CA . GLN A 1 72 ? -9.700 -5.168 9.529 1.00 85.44 72 GLN A CA 1
ATOM 575 C C . GLN A 1 72 ? -10.253 -3.797 9.950 1.00 85.44 72 GLN A C 1
ATOM 577 O O . GLN A 1 72 ? -10.232 -2.845 9.166 1.00 85.44 72 GLN A O 1
ATOM 582 N N . PRO A 1 73 ? -10.721 -3.657 11.205 1.00 81.81 73 PRO A N 1
ATOM 583 C CA . PRO A 1 73 ? -11.137 -2.365 11.729 1.00 81.81 73 PRO A CA 1
ATOM 584 C C . PRO A 1 73 ? -9.972 -1.369 11.717 1.00 81.81 73 PRO A C 1
ATOM 586 O O . PRO A 1 73 ? -8.802 -1.716 11.887 1.00 81.81 73 PRO A O 1
ATOM 589 N N . ARG A 1 74 ? -10.299 -0.094 11.508 1.00 76.25 74 ARG A N 1
ATOM 590 C CA . ARG A 1 74 ? -9.325 0.997 11.597 1.00 76.25 74 ARG A CA 1
ATOM 591 C C . ARG A 1 74 ? -9.088 1.345 13.074 1.00 76.25 74 ARG A C 1
ATOM 593 O O . ARG A 1 74 ? -10.067 1.409 13.818 1.00 76.25 74 ARG A O 1
ATOM 600 N N . PRO A 1 75 ? -7.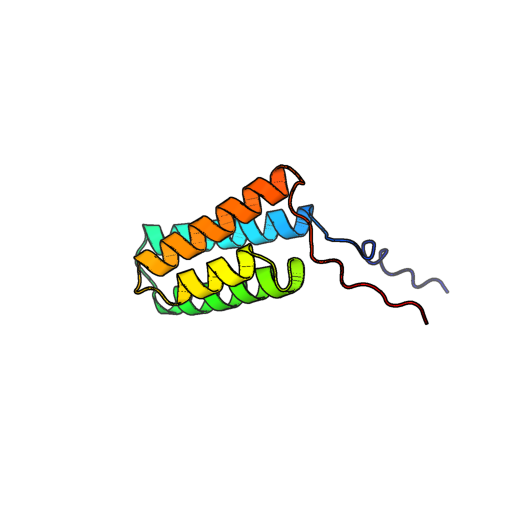850 1.677 13.485 1.00 76.75 75 PRO A N 1
ATOM 601 C CA . PRO A 1 75 ? -6.673 1.941 12.650 1.00 76.75 75 PRO A CA 1
ATOM 602 C C . PRO A 1 75 ? -5.824 0.714 12.279 1.00 76.75 75 PRO A C 1
ATOM 604 O O . PRO A 1 75 ? -4.991 0.847 11.381 1.00 76.75 75 PRO A O 1
ATOM 607 N N . GLU A 1 76 ? -6.016 -0.450 12.909 1.00 83.31 76 GLU A N 1
ATOM 608 C CA . GLU A 1 76 ? -5.192 -1.645 12.660 1.00 83.31 76 GLU A CA 1
ATOM 609 C C . GLU A 1 76 ? -5.135 -2.0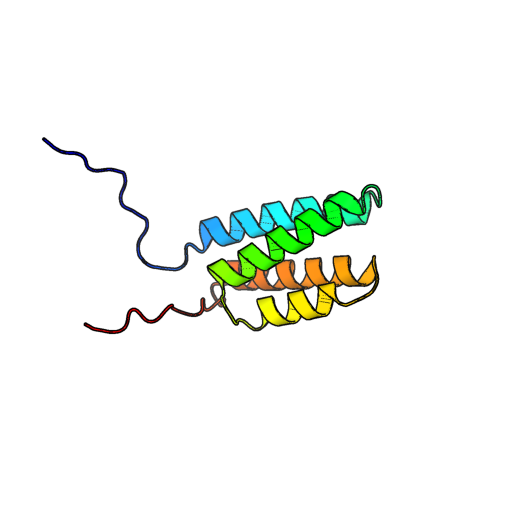44 11.182 1.00 83.31 76 GLU A C 1
ATOM 611 O O . GLU A 1 76 ? -4.047 -2.309 10.669 1.00 83.31 76 GLU A O 1
ATOM 616 N N . GLY A 1 77 ? -6.265 -2.013 10.469 1.00 85.81 77 GLY A N 1
ATOM 617 C CA . GLY A 1 77 ? -6.302 -2.335 9.040 1.00 85.81 77 GLY A CA 1
ATOM 618 C C . GLY A 1 77 ? -5.448 -1.407 8.178 1.00 85.81 77 GLY A C 1
ATOM 619 O O . GLY A 1 77 ? -4.780 -1.855 7.248 1.00 85.81 77 GLY A O 1
ATOM 620 N N . LEU A 1 78 ? -5.366 -0.126 8.543 1.00 84.00 78 LEU A N 1
ATOM 621 C CA . LEU A 1 78 ? -4.581 0.868 7.813 1.00 84.00 78 LEU A CA 1
ATOM 622 C C . LEU A 1 78 ? -3.077 0.711 8.081 1.00 84.00 78 LEU A C 1
ATOM 624 O O . LEU A 1 78 ? -2.264 0.842 7.167 1.00 84.00 78 LEU A O 1
ATOM 628 N N . VAL A 1 79 ? -2.707 0.362 9.318 1.00 86.00 79 VAL A N 1
ATOM 629 C CA . VAL A 1 79 ? -1.324 0.016 9.688 1.00 86.00 79 VAL A CA 1
ATOM 630 C C . VAL A 1 79 ? -0.891 -1.290 9.015 1.00 86.00 79 VAL A C 1
ATOM 632 O O . VAL A 1 79 ? 0.213 -1.369 8.478 1.00 86.00 79 VAL A O 1
ATOM 635 N N . ALA A 1 80 ? -1.763 -2.299 8.980 1.00 89.94 80 ALA A N 1
ATOM 636 C CA . ALA A 1 80 ? -1.501 -3.560 8.294 1.00 89.94 80 ALA A CA 1
ATOM 637 C C . ALA A 1 80 ? -1.349 -3.355 6.776 1.00 89.94 80 ALA A C 1
ATOM 639 O O . ALA A 1 80 ? -0.402 -3.864 6.179 1.00 89.94 80 ALA A O 1
ATOM 640 N N . ALA A 1 81 ? -2.223 -2.554 6.162 1.00 89.75 81 ALA A N 1
ATOM 641 C CA . ALA A 1 81 ? -2.162 -2.201 4.746 1.00 89.75 81 ALA A CA 1
ATOM 642 C C . ALA A 1 81 ? -0.860 -1.455 4.410 1.00 89.75 81 ALA A C 1
ATOM 644 O O . ALA A 1 81 ? -0.188 -1.775 3.427 1.00 89.75 81 ALA A O 1
ATOM 645 N N . TYR A 1 82 ? -0.453 -0.517 5.269 1.00 88.44 82 TYR A N 1
ATOM 646 C CA . TYR A 1 82 ? 0.845 0.148 5.173 1.00 88.44 82 TYR A CA 1
ATOM 647 C C . TYR A 1 82 ? 2.010 -0.852 5.242 1.00 88.44 82 TYR A C 1
ATOM 649 O O . TYR A 1 82 ? 2.906 -0.802 4.402 1.00 88.44 82 TYR A O 1
ATOM 657 N N . GLY A 1 83 ? 1.976 -1.804 6.179 1.00 90.94 83 GLY A N 1
ATOM 658 C CA . GLY A 1 83 ? 2.995 -2.851 6.296 1.00 90.94 83 GLY A CA 1
ATOM 659 C C . GLY A 1 83 ? 3.100 -3.741 5.052 1.00 90.94 83 GLY A C 1
ATOM 660 O O . GLY A 1 83 ? 4.201 -4.110 4.648 1.00 90.94 83 GLY A O 1
ATOM 661 N N . VAL A 1 84 ? 1.975 -4.037 4.395 1.00 91.12 84 VAL A N 1
ATOM 662 C CA . VAL A 1 84 ? 1.959 -4.792 3.131 1.00 91.12 84 VAL A CA 1
ATOM 663 C C . VAL A 1 84 ? 2.633 -4.012 2.000 1.00 91.12 84 VAL A C 1
ATOM 665 O O . VAL A 1 84 ? 3.419 -4.592 1.252 1.00 91.12 84 VAL A O 1
ATOM 668 N N . LEU A 1 85 ? 2.368 -2.706 1.887 1.00 89.31 85 LEU A N 1
ATOM 669 C CA . LEU A 1 85 ? 3.031 -1.849 0.898 1.00 89.31 85 LEU A CA 1
ATOM 670 C C . LEU A 1 85 ? 4.524 -1.701 1.183 1.00 89.31 85 LEU A C 1
ATOM 672 O O . LEU A 1 85 ? 5.311 -1.733 0.244 1.00 89.31 85 LEU A O 1
ATOM 676 N N . TRP A 1 86 ? 4.913 -1.591 2.454 1.00 90.19 86 TRP A N 1
ATOM 677 C CA . TRP A 1 86 ? 6.317 -1.539 2.860 1.00 90.19 86 TRP A CA 1
ATOM 678 C C . TRP A 1 86 ? 7.064 -2.824 2.489 1.00 90.19 86 TRP A C 1
ATOM 680 O O . TRP A 1 86 ? 8.134 -2.763 1.892 1.00 90.19 86 TRP A O 1
ATOM 690 N N . ALA A 1 87 ? 6.475 -3.993 2.751 1.00 90.00 87 ALA A N 1
ATOM 691 C CA . ALA A 1 87 ? 7.062 -5.270 2.346 1.00 90.00 87 ALA A CA 1
ATOM 692 C C . ALA A 1 87 ? 7.195 -5.382 0.816 1.00 90.00 87 ALA A C 1
ATOM 694 O O . ALA A 1 87 ? 8.248 -5.766 0.311 1.00 90.00 87 ALA A O 1
ATOM 695 N N . ALA A 1 88 ? 6.157 -4.980 0.072 1.00 87.75 88 ALA A N 1
ATOM 696 C CA . ALA A 1 88 ? 6.215 -4.926 -1.387 1.00 87.75 88 ALA A CA 1
ATOM 697 C C . ALA A 1 88 ? 7.279 -3.932 -1.881 1.00 87.75 88 ALA A C 1
ATOM 699 O O . ALA A 1 88 ? 7.969 -4.209 -2.856 1.00 87.75 88 ALA A O 1
ATOM 700 N N . TYR A 1 89 ? 7.449 -2.796 -1.206 1.00 87.31 89 TYR A N 1
ATOM 701 C CA . TYR A 1 89 ? 8.483 -1.811 -1.508 1.00 87.31 89 TYR A CA 1
ATOM 702 C C . TYR A 1 89 ? 9.885 -2.377 -1.268 1.00 87.31 89 TYR A C 1
ATOM 704 O O . TYR A 1 89 ? 10.739 -2.261 -2.141 1.00 87.31 89 TYR A O 1
ATOM 712 N N . GLU A 1 90 ? 10.126 -3.045 -0.139 1.00 88.38 90 GLU A N 1
ATOM 713 C CA . GLU A 1 90 ? 11.417 -3.674 0.150 1.00 88.38 90 GLU A CA 1
ATOM 714 C C . GLU A 1 90 ? 11.774 -4.772 -0.856 1.00 88.38 90 GLU A C 1
ATOM 716 O O . GLU A 1 90 ? 12.905 -4.810 -1.344 1.00 88.38 90 GLU A O 1
ATOM 721 N N . ASP A 1 91 ? 10.829 -5.642 -1.217 1.00 85.94 91 ASP A N 1
ATOM 722 C CA . ASP A 1 91 ? 11.072 -6.656 -2.250 1.00 85.94 91 ASP A CA 1
ATOM 723 C C . ASP A 1 91 ? 11.247 -6.030 -3.632 1.00 85.94 91 ASP A C 1
ATOM 725 O O . ASP A 1 91 ? 12.087 -6.474 -4.423 1.00 85.94 91 ASP A O 1
ATOM 729 N N . ALA A 1 92 ? 10.519 -4.948 -3.915 1.00 83.69 92 ALA A N 1
ATOM 730 C CA . ALA A 1 92 ? 10.739 -4.148 -5.105 1.00 83.69 92 ALA A CA 1
ATOM 731 C C . ALA A 1 92 ? 12.100 -3.446 -5.065 1.00 83.69 92 ALA A C 1
ATOM 733 O O . ALA A 1 92 ? 12.685 -3.256 -6.116 1.00 83.69 92 ALA A O 1
ATOM 734 N N . LEU A 1 93 ? 12.686 -3.110 -3.917 1.00 82.81 93 LEU A N 1
ATOM 735 C CA . LEU A 1 93 ? 14.056 -2.584 -3.818 1.00 82.81 93 LEU A CA 1
ATOM 736 C C . LEU A 1 93 ? 15.134 -3.670 -3.896 1.00 82.81 93 LEU A C 1
ATOM 738 O O . LEU A 1 93 ? 16.237 -3.400 -4.372 1.00 82.81 93 LEU A O 1
ATOM 742 N N . LYS A 1 94 ? 14.817 -4.908 -3.520 1.00 83.25 94 LYS A N 1
ATOM 743 C CA . LYS A 1 94 ? 15.717 -6.064 -3.667 1.00 83.25 94 LYS A CA 1
ATOM 744 C C . LYS A 1 94 ? 15.682 -6.657 -5.076 1.00 83.25 94 LYS A C 1
ATOM 746 O O . LYS A 1 94 ? 16.659 -7.244 -5.522 1.00 83.25 94 LYS A O 1
ATOM 751 N N . GLY A 1 95 ? 14.593 -6.433 -5.810 1.00 76.25 95 GLY A N 1
ATOM 752 C CA . GLY A 1 95 ? 14.379 -6.997 -7.144 1.00 76.25 95 GLY A CA 1
ATOM 753 C C . GLY A 1 95 ? 13.842 -8.420 -7.102 1.00 76.25 95 GLY A C 1
ATOM 754 O O . GLY A 1 95 ? 13.799 -9.078 -8.136 1.00 76.25 95 GLY A O 1
ATOM 755 N N . ASP A 1 96 ? 13.421 -8.869 -5.920 1.00 75.19 96 ASP A N 1
ATOM 756 C CA . ASP A 1 96 ? 12.779 -10.166 -5.714 1.00 75.19 96 ASP A CA 1
ATOM 757 C C . ASP A 1 96 ? 11.294 -10.127 -6.098 1.00 75.19 96 ASP A C 1
ATOM 759 O O . ASP A 1 96 ? 10.655 -11.156 -6.318 1.00 75.19 96 ASP A O 1
ATOM 763 N N . LEU A 1 97 ? 10.749 -8.915 -6.251 1.00 71.81 97 LEU A N 1
ATOM 764 C CA . LEU A 1 97 ? 9.381 -8.715 -6.686 1.00 71.81 97 LEU A CA 1
ATOM 765 C C . LEU A 1 97 ? 9.193 -9.243 -8.110 1.00 71.81 97 LEU A C 1
ATOM 767 O O . LEU A 1 97 ? 9.576 -8.609 -9.096 1.00 71.81 97 LEU A O 1
ATOM 771 N N . LYS A 1 98 ? 8.584 -10.424 -8.208 1.00 65.00 98 LYS A N 1
ATOM 772 C CA . LYS A 1 98 ? 8.191 -11.030 -9.475 1.00 65.00 98 LYS A CA 1
ATOM 773 C C . LYS A 1 98 ? 6.808 -10.503 -9.853 1.00 65.00 98 LYS A C 1
ATOM 775 O O . LYS A 1 98 ? 5.817 -10.982 -9.296 1.00 65.00 98 LYS A O 1
ATOM 780 N N . PRO A 1 99 ? 6.704 -9.538 -10.785 1.00 63.78 99 PRO A N 1
ATOM 781 C CA . PRO A 1 99 ? 5.410 -9.158 -11.332 1.00 63.78 99 PRO A CA 1
ATOM 782 C C . PRO A 1 99 ? 4.767 -10.401 -11.948 1.00 63.78 99 PRO A C 1
ATOM 784 O O . PRO A 1 99 ? 5.446 -11.206 -12.599 1.00 63.78 99 PRO A O 1
ATOM 787 N N . VAL A 1 100 ? 3.457 -10.571 -11.769 1.00 57.06 100 VAL A N 1
ATOM 788 C CA . VAL A 1 100 ? 2.727 -11.581 -12.533 1.00 57.06 100 VAL A CA 1
ATOM 789 C C . VAL A 1 100 ? 2.770 -11.116 -13.983 1.00 57.06 100 VAL A C 1
ATOM 791 O O . VAL A 1 100 ? 2.000 -10.256 -14.401 1.00 57.06 100 VAL A O 1
ATOM 794 N N . VAL A 1 101 ? 3.728 -11.646 -14.745 1.00 51.00 101 VAL A N 1
ATOM 795 C CA . VAL A 1 101 ? 3.812 -11.470 -16.192 1.00 51.00 101 VAL A CA 1
ATOM 796 C C . VAL A 1 101 ? 2.420 -11.756 -16.746 1.00 51.00 101 VAL A C 1
ATOM 798 O O . VAL A 1 101 ? 1.966 -12.903 -16.733 1.00 51.00 101 VAL A O 1
ATOM 801 N N . LYS A 1 102 ? 1.734 -10.717 -17.245 1.00 46.12 102 LYS A N 1
ATOM 802 C CA . LYS A 1 102 ? 0.656 -10.900 -18.216 1.00 46.12 102 LYS A CA 1
ATOM 803 C C . LYS A 1 102 ? 1.316 -11.628 -19.377 1.00 46.12 102 LYS A C 1
ATOM 805 O O . LYS A 1 102 ? 1.995 -10.999 -20.188 1.00 46.12 102 LYS A O 1
ATOM 810 N N . LYS A 1 103 ? 1.201 -12.962 -19.398 1.00 38.22 103 LYS A N 1
ATOM 811 C CA . LYS A 1 103 ? 1.623 -13.788 -20.526 1.00 38.22 103 LYS A CA 1
ATOM 812 C C . LYS A 1 103 ? 1.002 -13.141 -21.756 1.00 38.22 103 LYS A C 1
ATOM 814 O O . LYS A 1 103 ? -0.211 -13.185 -21.933 1.00 38.22 103 LYS A O 1
ATOM 819 N N . SER A 1 104 ? 1.832 -12.496 -22.569 1.00 40.94 104 SER A N 1
ATOM 820 C CA . SER A 1 104 ? 1.478 -12.256 -23.957 1.00 40.94 104 SER A CA 1
ATOM 821 C C . SER A 1 104 ? 1.367 -13.656 -24.548 1.00 40.94 104 SER A C 1
ATOM 823 O O . SER A 1 104 ? 2.382 -14.318 -24.752 1.00 40.94 104 SER A O 1
ATOM 825 N N . GLY A 1 105 ? 0.141 -14.171 -24.654 1.00 37.03 105 GLY A N 1
ATOM 826 C CA . GLY A 1 105 ? -0.110 -15.406 -25.382 1.00 37.03 105 GLY A CA 1
ATOM 827 C C . GLY A 1 105 ? 0.363 -15.225 -26.828 1.00 37.03 105 GLY A C 1
ATOM 828 O O . GLY A 1 105 ? 0.243 -14.115 -27.353 1.00 37.03 105 GLY A O 1
ATOM 829 N N . PRO A 1 106 ? 0.940 -16.258 -27.460 1.00 49.38 106 PRO A N 1
ATOM 830 C CA . PRO A 1 106 ? 1.314 -16.176 -28.860 1.00 49.38 106 PRO A CA 1
ATOM 831 C C . PRO A 1 106 ? 0.040 -16.199 -29.712 1.00 49.38 106 PRO A C 1
ATOM 833 O O . PRO A 1 106 ? -0.835 -17.043 -29.510 1.00 49.38 106 PRO A O 1
ATOM 836 N N . SER A 1 107 ? -0.079 -15.275 -30.656 1.00 36.00 107 SER A N 1
ATOM 837 C CA . SER A 1 107 ? -0.958 -15.397 -31.823 1.00 36.00 107 SER A CA 1
ATOM 838 C C . SER A 1 107 ? -0.289 -14.699 -32.991 1.00 36.00 107 SER A C 1
ATOM 840 O O . SER A 1 107 ? 0.167 -13.552 -32.782 1.00 36.00 107 SER A O 1
#

Secondary structure (DSSP, 8-state):
----PPP---SS--HHHHHHHHHHHHHHHHHHHHH---HHHHHHHHHHHHHHHHHHTSS-HHHHHHHHHHTSPTTHHHHHHHHHHHHHHHHHHHT------------

Sequence (107 aa):
MSREGPPRAPKGFDRHGFVARLEEMMNRARLMIEKRKDLASASKWEAQAQALLRDELGDHAYTKRFEVALSQPRPEGLVAAYGVLWAAYEDALKGDLKPVVKKSGPS